Protein AF-A0A9P8G3Z4-F1 (afdb_monomer_lite)

Secondary structure (DSSP, 8-state):
----B-PPPS--GGGGGGTT------EEEEEESSSTT-PPTTHHHHHTTTSSSS-SEEE---SS--BHHHHHHHHHHHHHHHTEEEEEEEEE-STTHHHH-EEEEE--STT---EEEEE-GGGHHHHHHHHHTTSS-HHHHHHS----S--------------------

Sequence (169 aa):
MSGIDLSLPDFVPEMTRYQDRPMTLDSFAIYNLLDPHNEPLGLVEKCNSECPRDDYVHFRATPNITSLKKLIDYHLSTIVQEGFDPNLFLVVTDPDWERKGVCIVTLGDDEGKPDKFTMRTANSGLLLVNLQIANTDWYEAKENSDFTGDDDMQDSESGISRRSQISNF

Structure (mmCIF, N/CA/C/O backbone):
data_AF-A0A9P8G3Z4-F1
#
_entry.id   AF-A0A9P8G3Z4-F1
#
loop_
_atom_site.group_PDB
_atom_site.id
_atom_site.type_symbol
_atom_site.label_atom_id
_atom_site.label_alt_id
_atom_site.label_comp_id
_atom_site.label_asym_id
_atom_site.label_entity_id
_atom_site.label_seq_id
_atom_site.pdbx_PDB_ins_code
_atom_site.Cartn_x
_atom_site.Cartn_y
_atom_site.Cartn_z
_atom_site.occupancy
_atom_site.B_iso_or_equiv
_atom_site.auth_seq_id
_atom_site.auth_comp_id
_atom_site.auth_asym_id
_atom_site.auth_atom_id
_atom_site.pdbx_PDB_model_num
ATOM 1 N N . MET A 1 1 ? -16.907 3.124 17.939 1.00 44.75 1 MET A N 1
ATOM 2 C CA . MET A 1 1 ? -15.926 2.567 16.989 1.00 44.75 1 MET A CA 1
ATOM 3 C C . MET A 1 1 ? -14.694 3.441 17.086 1.00 44.75 1 MET A C 1
ATOM 5 O O . MET A 1 1 ? -14.813 4.636 16.847 1.00 44.75 1 MET A O 1
ATOM 9 N N . SER A 1 2 ? -13.574 2.913 17.576 1.00 54.88 2 SER A N 1
ATOM 10 C CA . SER A 1 2 ? -12.291 3.620 17.513 1.00 54.88 2 SER A CA 1
ATOM 11 C C . SER A 1 2 ? -11.967 3.829 16.036 1.00 54.88 2 SER A C 1
ATOM 13 O O . SER A 1 2 ? -11.784 2.852 15.317 1.00 54.88 2 SER A O 1
ATOM 15 N N . GLY A 1 3 ? -12.037 5.077 15.574 1.00 82.50 3 GLY A N 1
ATOM 16 C CA . GLY A 1 3 ? -11.843 5.410 14.166 1.00 82.50 3 GLY A CA 1
ATOM 17 C C . GLY A 1 3 ? -10.425 5.078 13.718 1.00 82.50 3 GLY A C 1
ATOM 18 O O . GLY A 1 3 ? -9.476 5.278 14.478 1.00 82.50 3 GLY A O 1
ATOM 19 N N . ILE A 1 4 ? -10.295 4.563 12.497 1.00 91.12 4 ILE A N 1
ATOM 20 C CA . ILE A 1 4 ? -8.996 4.428 11.843 1.00 91.12 4 ILE A CA 1
ATOM 21 C C . ILE A 1 4 ? -8.440 5.835 11.608 1.00 91.12 4 ILE A C 1
ATOM 23 O O . ILE A 1 4 ? -9.133 6.709 11.086 1.00 91.12 4 ILE A O 1
ATOM 27 N N . ASP A 1 5 ? -7.187 6.051 11.994 1.00 95.31 5 ASP A N 1
ATOM 28 C CA . ASP A 1 5 ? -6.474 7.302 11.757 1.00 95.31 5 ASP A CA 1
ATOM 29 C C . ASP A 1 5 ? -5.679 7.214 10.451 1.00 95.31 5 ASP A C 1
ATOM 31 O O . ASP A 1 5 ? -4.644 6.554 10.365 1.00 95.31 5 ASP A O 1
ATOM 35 N N . LEU A 1 6 ? -6.171 7.904 9.425 1.00 96.00 6 LEU A N 1
ATOM 36 C CA . LEU A 1 6 ? -5.528 7.978 8.114 1.00 96.00 6 LEU A CA 1
ATOM 37 C C . LEU A 1 6 ? -4.609 9.202 7.971 1.00 96.00 6 LEU A C 1
ATOM 39 O O . LEU A 1 6 ? -4.237 9.564 6.851 1.00 96.00 6 LEU A O 1
ATOM 43 N N . SER A 1 7 ? -4.245 9.883 9.061 1.00 96.19 7 SER A N 1
ATOM 44 C CA . SER A 1 7 ? -3.265 10.969 8.986 1.00 96.19 7 SER A CA 1
ATOM 45 C C . SER A 1 7 ? -1.881 10.425 8.620 1.00 96.19 7 SER A C 1
ATOM 47 O O . SER A 1 7 ? -1.458 9.378 9.105 1.00 96.19 7 SER A O 1
ATOM 49 N N . LEU A 1 8 ? -1.175 11.143 7.746 1.00 95.00 8 LEU A N 1
ATOM 50 C CA . LEU A 1 8 ? 0.227 10.873 7.422 1.00 95.00 8 LEU A CA 1
ATOM 51 C C . LEU A 1 8 ? 1.125 11.777 8.282 1.00 95.00 8 LEU A C 1
ATOM 53 O O . LEU A 1 8 ? 0.651 12.807 8.777 1.00 95.00 8 LEU A O 1
ATOM 57 N N . PRO A 1 9 ? 2.379 11.386 8.554 1.00 93.31 9 PRO A N 1
ATOM 58 C CA . PRO A 1 9 ? 3.363 12.323 9.082 1.00 93.31 9 PRO A CA 1
ATOM 59 C C . PRO A 1 9 ? 3.744 13.345 7.999 1.00 93.31 9 PRO A C 1
ATOM 61 O O . PRO A 1 9 ? 3.574 13.079 6.816 1.00 93.31 9 PRO A O 1
ATOM 64 N N . ASP A 1 10 ? 4.269 14.505 8.394 1.00 90.81 10 ASP A N 1
ATOM 65 C CA . ASP A 1 10 ? 4.692 15.531 7.425 1.00 90.81 10 ASP A CA 1
ATOM 66 C C . ASP A 1 10 ? 5.941 15.102 6.632 1.00 90.81 10 ASP A C 1
ATOM 68 O O . ASP A 1 10 ? 6.179 15.579 5.525 1.00 90.81 10 ASP A O 1
ATOM 72 N N . PHE A 1 11 ? 6.749 14.211 7.215 1.00 89.44 11 PHE A N 1
ATOM 73 C CA . PHE A 1 11 ? 8.000 13.708 6.657 1.00 89.44 11 PHE A CA 1
ATOM 74 C C . PHE A 1 11 ? 8.336 12.331 7.246 1.00 89.44 11 PHE A C 1
ATOM 76 O O . PHE A 1 11 ? 7.992 12.061 8.402 1.00 89.44 11 PHE A O 1
ATOM 83 N N . VAL A 1 12 ? 9.033 11.489 6.476 1.00 90.31 12 VAL A N 1
ATOM 84 C CA . VAL A 1 12 ? 9.497 10.155 6.906 1.00 90.31 12 VAL A CA 1
ATOM 85 C C . VAL A 1 12 ? 11.029 10.075 6.796 1.00 90.31 12 VAL A C 1
ATOM 87 O O . VAL A 1 12 ? 11.561 9.667 5.761 1.00 90.31 12 VAL A O 1
ATOM 90 N N . PRO A 1 13 ? 11.785 10.477 7.837 1.00 86.94 13 PRO A N 1
ATOM 91 C CA . PRO A 1 13 ? 13.248 10.572 7.766 1.00 86.94 13 PRO A CA 1
ATOM 92 C C . PRO A 1 13 ? 13.945 9.234 7.505 1.00 86.94 13 PRO A C 1
ATOM 94 O O . PRO A 1 13 ? 15.019 9.195 6.897 1.00 86.94 13 PRO A O 1
ATOM 97 N N . GLU A 1 14 ? 13.329 8.132 7.920 1.00 87.81 14 GLU A N 1
ATOM 98 C CA . GLU A 1 14 ? 13.804 6.772 7.706 1.00 87.81 14 GLU A CA 1
ATOM 99 C C . GLU A 1 14 ? 13.927 6.406 6.224 1.00 87.81 14 GLU A C 1
ATOM 101 O O . GLU A 1 14 ? 14.661 5.465 5.921 1.00 87.81 14 GLU A O 1
ATOM 106 N N . MET A 1 15 ? 13.266 7.126 5.308 1.00 87.50 15 MET A N 1
ATOM 107 C CA . MET A 1 15 ? 13.399 6.891 3.866 1.00 87.50 15 MET A CA 1
ATOM 108 C C . MET A 1 15 ? 14.781 7.254 3.318 1.00 87.50 15 MET A C 1
ATOM 110 O O . MET A 1 15 ? 15.213 6.676 2.323 1.00 87.50 15 MET A O 1
ATOM 114 N N . THR A 1 16 ? 15.542 8.102 4.022 1.00 84.94 16 THR A N 1
ATOM 115 C CA . THR A 1 16 ? 16.912 8.492 3.633 1.00 84.94 16 THR A CA 1
ATOM 116 C C . THR A 1 16 ? 17.824 7.278 3.414 1.00 84.94 16 THR A C 1
ATOM 118 O O . THR A 1 16 ? 18.658 7.274 2.516 1.00 84.94 16 THR A O 1
ATOM 121 N N . ARG A 1 17 ? 17.648 6.197 4.190 1.00 84.81 17 ARG A N 1
ATOM 122 C CA . ARG A 1 17 ? 18.480 4.981 4.066 1.00 84.81 17 ARG A CA 1
ATOM 123 C C . ARG A 1 17 ? 18.202 4.154 2.807 1.00 84.81 17 ARG A C 1
ATOM 125 O O . ARG A 1 17 ? 18.950 3.218 2.541 1.00 84.81 17 ARG A O 1
ATOM 132 N N . TYR A 1 18 ? 17.128 4.462 2.080 1.00 83.75 18 TYR A N 1
ATOM 133 C CA . TYR A 1 18 ? 16.732 3.766 0.856 1.00 83.75 18 TYR A CA 1
ATOM 134 C C . TYR A 1 18 ? 17.008 4.578 -0.416 1.00 83.75 18 TYR A C 1
ATOM 136 O O . TYR A 1 18 ? 16.808 4.041 -1.499 1.00 83.75 18 TYR A O 1
ATOM 144 N N . GLN A 1 19 ? 17.517 5.814 -0.307 1.00 79.19 19 GLN A N 1
ATOM 145 C CA . GLN A 1 19 ? 17.818 6.679 -1.460 1.00 79.19 19 GLN A CA 1
ATOM 146 C C . GLN A 1 19 ? 18.845 6.058 -2.418 1.00 79.19 19 GLN A C 1
ATOM 148 O O . GLN A 1 19 ? 18.675 6.106 -3.629 1.00 79.19 19 GLN A O 1
ATOM 153 N N . ASP A 1 20 ? 19.879 5.414 -1.873 1.00 79.19 20 ASP A N 1
ATOM 154 C CA . ASP A 1 20 ? 20.944 4.781 -2.663 1.00 79.19 20 ASP A CA 1
ATOM 155 C C . ASP A 1 20 ? 20.662 3.301 -2.978 1.00 79.19 20 ASP A C 1
ATOM 157 O O . ASP A 1 20 ? 21.551 2.564 -3.424 1.00 79.19 20 ASP A O 1
ATOM 161 N N . ARG A 1 21 ? 19.448 2.809 -2.692 1.00 77.31 21 ARG A N 1
ATOM 162 C CA . ARG A 1 21 ? 19.115 1.403 -2.924 1.00 77.31 21 ARG A CA 1
ATOM 163 C C . ARG A 1 21 ? 19.070 1.139 -4.437 1.00 77.31 21 ARG A C 1
ATOM 165 O O . ARG A 1 21 ? 18.425 1.892 -5.162 1.00 77.31 21 ARG A O 1
ATOM 172 N N . PRO A 1 22 ? 19.718 0.070 -4.940 1.00 76.62 22 PRO A N 1
ATOM 173 C CA . PRO A 1 22 ? 19.593 -0.294 -6.346 1.00 76.62 22 PRO A CA 1
ATOM 174 C C . PRO A 1 22 ? 18.130 -0.584 -6.683 1.00 76.62 22 PRO A C 1
ATOM 176 O O . PRO A 1 22 ? 17.415 -1.163 -5.868 1.00 76.62 22 PRO A O 1
ATOM 179 N N . MET A 1 23 ? 17.712 -0.218 -7.894 1.00 72.38 23 MET A N 1
ATOM 180 C CA . MET A 1 23 ? 16.371 -0.509 -8.394 1.00 72.38 23 MET A CA 1
ATOM 181 C C . MET A 1 23 ? 16.141 -2.027 -8.392 1.00 72.38 23 MET A C 1
ATOM 183 O O . MET A 1 23 ? 16.775 -2.769 -9.147 1.00 72.38 23 MET A O 1
ATOM 187 N N . THR A 1 24 ? 15.264 -2.482 -7.503 1.00 75.88 24 THR A N 1
ATOM 188 C CA . THR A 1 24 ? 14.845 -3.876 -7.348 1.00 75.88 24 THR A CA 1
ATOM 189 C C . THR A 1 24 ? 13.372 -4.005 -7.699 1.00 75.88 24 THR A C 1
ATOM 191 O O . THR A 1 24 ? 12.599 -3.073 -7.507 1.00 75.88 24 THR A O 1
ATOM 194 N N . LEU A 1 25 ? 12.989 -5.169 -8.225 1.00 84.06 25 LEU A N 1
ATOM 195 C CA . LEU A 1 25 ? 11.587 -5.516 -8.438 1.00 84.06 25 LEU A CA 1
ATOM 196 C C . LEU A 1 25 ? 11.074 -6.244 -7.189 1.00 84.06 25 LEU A C 1
ATOM 198 O O . LEU A 1 25 ? 11.007 -7.476 -7.175 1.00 84.06 25 LEU A O 1
ATOM 202 N N . ASP A 1 26 ? 10.840 -5.489 -6.119 1.00 90.62 26 ASP A N 1
ATOM 203 C CA . ASP A 1 26 ? 10.348 -6.035 -4.852 1.00 90.62 26 ASP A CA 1
ATOM 204 C C . ASP A 1 26 ? 8.847 -6.309 -4.904 1.00 90.62 26 ASP A C 1
ATOM 206 O O . ASP A 1 26 ? 8.106 -5.661 -5.643 1.00 90.62 26 ASP A O 1
ATOM 210 N N . SER A 1 27 ? 8.390 -7.229 -4.059 1.00 94.56 27 SER A N 1
ATOM 211 C CA . SER A 1 27 ? 6.961 -7.385 -3.798 1.00 94.56 27 SER A CA 1
ATOM 212 C C . SER A 1 27 ? 6.440 -6.236 -2.924 1.00 94.56 27 SER A C 1
ATOM 214 O O . SER A 1 27 ? 7.190 -5.547 -2.234 1.00 94.56 27 SER A O 1
ATOM 216 N N . PHE A 1 28 ? 5.128 -6.053 -2.887 1.00 96.69 28 PHE A N 1
ATOM 217 C CA . PHE A 1 28 ? 4.443 -5.004 -2.142 1.00 96.69 28 PHE A CA 1
ATOM 218 C C . PHE A 1 28 ? 3.596 -5.603 -1.025 1.00 96.69 28 PHE A C 1
ATOM 220 O O . PHE A 1 28 ? 2.955 -6.645 -1.179 1.00 96.69 28 PHE A O 1
ATOM 227 N N . ALA A 1 29 ? 3.578 -4.931 0.119 1.00 97.62 29 ALA A N 1
ATOM 228 C CA . ALA A 1 29 ? 2.735 -5.333 1.232 1.00 97.62 29 ALA A CA 1
ATOM 229 C C . ALA A 1 29 ? 1.320 -4.762 1.068 1.00 97.62 29 ALA A C 1
ATOM 231 O O . ALA A 1 29 ? 1.155 -3.603 0.683 1.00 97.62 29 ALA A O 1
ATOM 232 N N . ILE A 1 30 ? 0.303 -5.547 1.429 1.00 98.31 30 ILE A N 1
ATOM 233 C CA . ILE A 1 30 ? -1.036 -5.034 1.728 1.00 98.31 30 ILE A CA 1
ATOM 234 C C . ILE A 1 30 ? -1.407 -5.314 3.183 1.00 98.31 30 ILE A C 1
ATOM 236 O O . ILE A 1 30 ? -1.279 -6.436 3.674 1.00 98.31 30 ILE A O 1
ATOM 240 N N . TYR A 1 31 ? -1.875 -4.275 3.869 1.00 98.12 31 TYR A N 1
ATOM 241 C CA . TYR A 1 31 ? -2.263 -4.309 5.277 1.00 98.12 31 TYR A CA 1
ATOM 242 C C . TYR A 1 31 ? -3.765 -4.087 5.445 1.00 98.12 31 TYR A C 1
ATOM 244 O O . TYR A 1 31 ? -4.398 -3.432 4.619 1.00 98.12 31 TYR A O 1
ATOM 252 N N . ASN A 1 32 ? -4.336 -4.565 6.549 1.00 97.38 32 ASN A N 1
ATOM 253 C CA . ASN A 1 32 ? -5.741 -4.344 6.880 1.00 97.38 32 ASN A CA 1
ATOM 254 C C . ASN A 1 32 ? -5.879 -3.579 8.203 1.00 97.38 32 ASN A C 1
ATOM 256 O O . ASN A 1 32 ? -5.640 -4.135 9.268 1.00 97.38 32 ASN A O 1
ATOM 260 N N . LEU A 1 33 ? -6.275 -2.301 8.158 1.00 96.31 33 LEU A N 1
ATOM 261 C CA . LEU A 1 33 ? -6.447 -1.497 9.380 1.00 96.31 33 LEU A CA 1
ATOM 262 C C . LEU A 1 33 ? -7.773 -1.770 10.109 1.00 96.31 33 LEU A C 1
ATOM 264 O O . LEU A 1 33 ? -7.941 -1.324 11.246 1.00 96.31 33 LEU A O 1
ATOM 268 N N . LEU A 1 34 ? -8.715 -2.474 9.472 1.00 94.69 34 LEU A N 1
ATOM 269 C CA . LEU A 1 34 ? -9.996 -2.869 10.072 1.00 94.69 34 LEU A CA 1
ATOM 270 C C . LEU A 1 34 ? -9.858 -4.170 10.862 1.00 94.69 34 LEU A C 1
ATOM 272 O O . LEU A 1 34 ? -10.459 -4.313 11.925 1.00 94.69 34 LEU A O 1
ATOM 276 N N . ASP A 1 35 ? -9.058 -5.096 10.335 1.00 95.00 35 ASP A N 1
ATOM 277 C CA . ASP A 1 35 ? -8.726 -6.368 10.965 1.00 95.00 35 ASP A CA 1
ATOM 278 C C . ASP A 1 35 ? -7.248 -6.726 10.705 1.00 95.00 35 ASP A C 1
ATOM 280 O O . ASP A 1 35 ? -6.935 -7.440 9.750 1.00 95.00 35 ASP A O 1
ATOM 284 N N . PRO A 1 36 ? -6.323 -6.221 11.545 1.00 94.12 36 PRO A N 1
ATOM 285 C CA . PRO A 1 36 ? -4.875 -6.360 11.366 1.00 94.12 36 PRO A CA 1
ATOM 286 C C . PRO A 1 36 ? -4.338 -7.779 11.210 1.00 94.12 36 PRO A C 1
ATOM 288 O O . PRO A 1 36 ? -3.219 -7.940 10.728 1.00 94.12 36 PRO A O 1
ATOM 291 N N . HIS A 1 37 ? -5.095 -8.797 11.620 1.00 95.06 37 HIS A N 1
ATOM 292 C CA . HIS A 1 37 ? -4.644 -10.191 11.607 1.00 95.06 37 HIS A CA 1
ATOM 293 C C . HIS A 1 37 ? -5.173 -10.977 10.415 1.00 95.06 37 HIS A C 1
ATOM 295 O O . HIS A 1 37 ? -4.631 -12.039 10.115 1.00 95.06 37 HIS A O 1
ATOM 301 N N . ASN A 1 38 ? -6.213 -10.476 9.746 1.00 96.19 38 ASN A N 1
ATOM 302 C CA . ASN A 1 38 ? -6.943 -11.241 8.748 1.00 96.19 38 ASN A CA 1
ATOM 303 C C . ASN A 1 38 ? -6.947 -10.540 7.394 1.00 96.19 38 ASN A C 1
ATOM 305 O O . ASN A 1 38 ? -7.313 -9.368 7.261 1.00 96.19 38 ASN A O 1
ATOM 309 N N . GLU A 1 39 ? -6.586 -11.312 6.374 1.00 96.94 39 GLU A N 1
ATOM 310 C CA . GLU A 1 39 ? -6.804 -10.934 4.989 1.00 96.94 39 GLU A CA 1
ATOM 311 C C . GLU A 1 39 ? -8.312 -10.999 4.690 1.00 96.94 39 GLU A C 1
ATOM 313 O O . GLU A 1 39 ? -8.935 -12.042 4.919 1.00 96.94 39 GLU A O 1
ATOM 318 N N . PRO A 1 40 ? -8.928 -9.924 4.173 1.00 96.69 40 PRO A N 1
ATOM 319 C CA . PRO A 1 40 ? -10.237 -10.017 3.545 1.00 96.69 40 PRO A CA 1
ATOM 320 C C . PRO A 1 40 ? -10.221 -11.054 2.416 1.00 96.69 40 PRO A C 1
ATOM 322 O O . PRO A 1 40 ? -9.294 -11.100 1.613 1.00 96.69 40 PRO A O 1
ATOM 325 N N . LEU A 1 41 ? -11.253 -11.894 2.350 1.00 97.19 41 LEU A N 1
ATOM 326 C CA . LEU A 1 41 ? -11.315 -12.991 1.385 1.00 97.19 41 LEU A CA 1
ATOM 327 C C . LEU A 1 41 ? -11.124 -12.486 -0.057 1.00 97.19 41 LEU A C 1
ATOM 329 O O . LEU A 1 41 ? -11.874 -11.629 -0.514 1.00 97.19 41 LEU A O 1
ATOM 333 N N . GLY A 1 42 ? -10.142 -13.045 -0.770 1.00 96.62 42 GLY A N 1
ATOM 334 C CA . GLY A 1 42 ? -9.868 -12.722 -2.175 1.00 96.62 42 GLY A CA 1
ATOM 335 C C . GLY A 1 42 ? -9.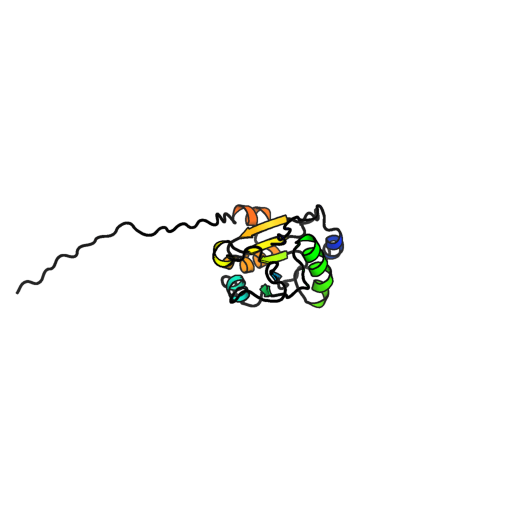143 -11.393 -2.402 1.00 96.62 42 GLY A C 1
ATOM 336 O O . GLY A 1 42 ? -8.967 -10.998 -3.553 1.00 96.62 42 GLY A O 1
ATOM 337 N N . LEU A 1 43 ? -8.707 -10.697 -1.345 1.00 97.81 43 LEU A N 1
ATOM 338 C CA . LEU A 1 43 ? -8.039 -9.402 -1.467 1.00 97.81 43 LEU A CA 1
ATOM 339 C C . LEU A 1 43 ? -6.751 -9.491 -2.288 1.00 97.81 43 LEU A C 1
ATOM 341 O O . LEU A 1 43 ? -6.592 -8.737 -3.248 1.00 97.81 43 LEU A O 1
ATOM 345 N N . VAL A 1 44 ? -5.838 -10.398 -1.927 1.00 97.81 44 VAL A N 1
ATOM 346 C CA . VAL A 1 44 ? -4.546 -10.525 -2.621 1.00 97.81 44 VAL A CA 1
ATOM 347 C C . VAL A 1 44 ? -4.741 -10.965 -4.069 1.00 97.81 44 VAL A C 1
ATOM 349 O O . VAL A 1 44 ? -4.124 -10.397 -4.971 1.00 97.81 44 VAL A O 1
ATOM 352 N N . GLU A 1 45 ? -5.637 -11.924 -4.308 1.00 97.12 45 GLU A N 1
ATOM 353 C CA . GLU A 1 45 ? -6.003 -12.356 -5.661 1.00 97.12 45 GLU A CA 1
ATOM 354 C C . GLU A 1 45 ? -6.519 -11.171 -6.487 1.00 97.12 45 GLU A C 1
ATOM 356 O O . GLU A 1 45 ? -6.074 -10.948 -7.614 1.00 97.12 45 GLU A O 1
ATOM 361 N N . LYS A 1 46 ? -7.396 -10.344 -5.904 1.00 97.56 46 LYS A N 1
ATOM 362 C CA . LYS A 1 46 ? -7.937 -9.164 -6.578 1.00 97.56 46 LYS A CA 1
ATOM 363 C C . LYS A 1 46 ? -6.854 -8.131 -6.876 1.00 97.56 46 LYS A C 1
ATOM 365 O O . LYS A 1 46 ? -6.795 -7.658 -8.007 1.00 97.56 46 LYS A O 1
ATOM 370 N N . CYS A 1 47 ? -5.986 -7.816 -5.915 1.00 97.62 47 CYS A N 1
ATOM 371 C CA . CYS A 1 47 ? -4.878 -6.873 -6.101 1.00 97.62 47 CYS A CA 1
ATOM 372 C C . CYS A 1 47 ? -3.939 -7.261 -7.247 1.00 97.62 47 CYS A C 1
ATOM 374 O O . CYS A 1 47 ? -3.415 -6.376 -7.922 1.00 97.62 47 CYS A O 1
ATOM 376 N N . ASN A 1 48 ? -3.731 -8.561 -7.464 1.00 97.50 48 ASN A N 1
ATOM 377 C CA . ASN A 1 48 ? -2.855 -9.074 -8.514 1.00 97.50 48 ASN A CA 1
ATOM 378 C C . ASN A 1 48 ? -3.591 -9.431 -9.822 1.00 97.50 48 ASN A C 1
ATOM 380 O O . ASN A 1 48 ? -2.949 -9.877 -10.767 1.00 97.50 48 ASN A O 1
ATOM 384 N N . SER A 1 49 ? -4.913 -9.249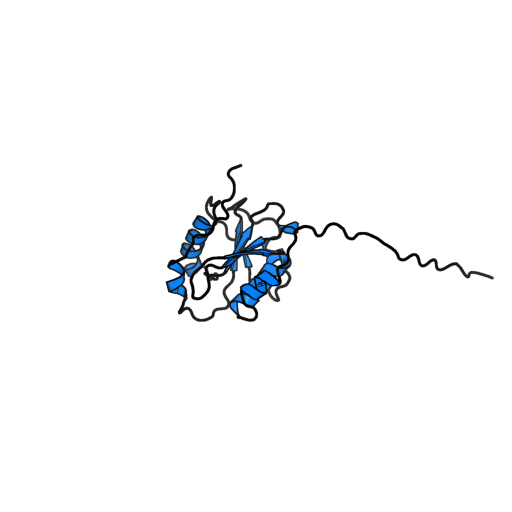 -9.911 1.00 96.31 49 SER A N 1
ATOM 385 C CA . SER A 1 49 ? -5.716 -9.775 -11.032 1.00 96.31 49 SER A CA 1
ATOM 386 C C . SER A 1 49 ? -5.377 -9.190 -12.410 1.00 96.31 49 SER A C 1
ATOM 388 O O . SER A 1 49 ? -5.508 -9.890 -13.411 1.00 96.31 49 SER A O 1
ATOM 390 N N . GLU A 1 50 ? -4.899 -7.945 -12.465 1.00 95.00 50 GLU A N 1
ATOM 391 C CA . GLU A 1 50 ? -4.451 -7.285 -13.703 1.00 95.00 50 GLU A CA 1
ATOM 392 C C . GLU A 1 50 ? -2.927 -7.388 -13.913 1.00 95.00 50 GLU A C 1
ATOM 394 O O . GLU A 1 50 ? -2.375 -6.860 -14.881 1.00 95.00 50 GLU A O 1
ATOM 399 N N . CYS A 1 51 ? -2.215 -8.049 -12.998 1.00 92.12 51 CYS A N 1
ATOM 400 C CA . CYS A 1 51 ? -0.781 -8.258 -13.114 1.00 92.12 51 CYS A CA 1
ATOM 401 C C . CYS A 1 51 ? -0.471 -9.460 -14.022 1.00 92.12 51 CYS A C 1
ATOM 403 O O . CYS A 1 51 ? -1.197 -10.452 -14.034 1.00 92.12 51 CYS A O 1
ATOM 405 N N . PRO A 1 52 ? 0.680 -9.456 -14.718 1.00 87.06 52 PRO A N 1
ATOM 406 C CA . PRO A 1 52 ? 1.140 -10.627 -15.467 1.00 87.06 52 PRO A CA 1
ATOM 407 C C . PRO A 1 52 ? 1.580 -11.795 -14.563 1.00 87.06 52 PRO A C 1
ATOM 409 O O . PRO A 1 52 ? 1.786 -12.901 -15.058 1.00 87.06 52 PRO A O 1
ATOM 412 N N . ARG A 1 53 ? 1.770 -11.545 -13.260 1.00 86.75 53 ARG A N 1
ATOM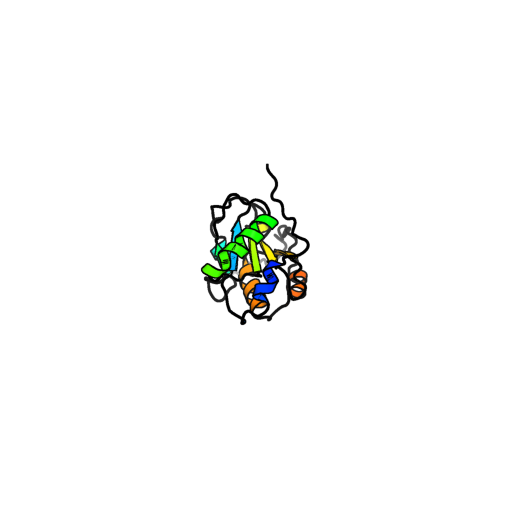 413 C CA . ARG A 1 53 ? 2.096 -12.533 -12.222 1.00 86.75 53 ARG A CA 1
ATOM 414 C C . ARG A 1 53 ? 1.221 -12.285 -11.000 1.00 86.75 53 ARG A C 1
ATOM 416 O O . ARG A 1 53 ? 0.848 -11.143 -10.748 1.00 86.75 53 ARG A O 1
ATOM 423 N N . ASP A 1 54 ? 0.954 -13.329 -10.232 1.00 86.25 54 ASP A N 1
ATOM 424 C CA . ASP A 1 54 ? 0.099 -13.306 -9.045 1.00 86.25 54 ASP A CA 1
ATOM 425 C C . ASP A 1 54 ? 0.860 -13.076 -7.723 1.00 86.25 54 ASP A C 1
ATOM 427 O O . ASP A 1 54 ? 0.267 -13.135 -6.647 1.00 86.25 54 ASP A O 1
ATOM 431 N N . ASP A 1 55 ? 2.160 -12.773 -7.790 1.00 88.75 55 ASP A N 1
ATOM 432 C CA . ASP A 1 55 ? 3.081 -12.703 -6.649 1.00 88.75 55 ASP A CA 1
ATOM 433 C C . ASP A 1 55 ? 3.648 -11.299 -6.365 1.00 88.75 55 ASP A C 1
ATOM 435 O O . ASP A 1 55 ? 4.635 -11.161 -5.644 1.00 88.75 55 ASP A O 1
ATOM 439 N N . TYR A 1 56 ? 3.044 -10.236 -6.908 1.00 94.31 56 TYR A N 1
ATOM 440 C CA . TYR A 1 56 ? 3.510 -8.871 -6.640 1.00 94.31 56 TYR A CA 1
ATOM 441 C C . TYR A 1 56 ? 3.027 -8.345 -5.295 1.00 94.31 56 TYR A C 1
ATOM 443 O O . TYR A 1 56 ? 3.802 -7.729 -4.578 1.00 94.31 56 TYR A O 1
ATOM 451 N N . VAL A 1 57 ? 1.760 -8.552 -4.941 1.00 97.12 57 VAL A N 1
ATOM 452 C CA . VAL A 1 57 ? 1.181 -8.072 -3.677 1.00 97.12 57 VAL A CA 1
ATOM 453 C C . VAL A 1 57 ? 1.001 -9.239 -2.713 1.00 97.12 57 VAL A C 1
ATOM 455 O O . VAL A 1 57 ? 0.439 -10.263 -3.096 1.00 97.12 57 VAL A O 1
ATOM 458 N N . HIS A 1 58 ? 1.400 -9.069 -1.450 1.00 97.12 58 HIS A N 1
ATOM 459 C CA . HIS A 1 58 ? 1.181 -10.060 -0.394 1.00 97.12 58 HIS A CA 1
ATOM 460 C C . HIS A 1 58 ? 0.554 -9.443 0.853 1.00 97.12 58 HIS A C 1
ATOM 462 O O . HIS A 1 58 ? 0.963 -8.373 1.313 1.00 97.12 58 HIS A O 1
ATOM 468 N N . PHE A 1 59 ? -0.417 -10.150 1.434 1.00 97.38 59 PHE A N 1
ATOM 469 C CA . PHE A 1 59 ? -1.025 -9.741 2.691 1.00 97.38 59 PHE A CA 1
ATOM 470 C C . PHE A 1 59 ? -0.043 -9.844 3.854 1.00 97.38 59 PHE A C 1
ATOM 472 O O . PHE A 1 59 ? 0.727 -10.801 3.979 1.00 97.38 59 PHE A O 1
ATOM 479 N N . ARG A 1 60 ? -0.107 -8.850 4.739 1.00 95.88 60 ARG A N 1
ATOM 480 C CA . ARG A 1 60 ? 0.725 -8.758 5.929 1.00 95.88 60 ARG A CA 1
ATOM 481 C C . ARG A 1 60 ? -0.127 -8.523 7.164 1.00 95.88 60 ARG A C 1
ATOM 483 O O . ARG A 1 60 ? -0.700 -7.452 7.352 1.00 95.88 60 ARG A O 1
ATOM 490 N N . ALA A 1 61 ? -0.130 -9.523 8.041 1.00 95.06 61 ALA A N 1
ATOM 491 C CA . ALA A 1 61 ? -0.662 -9.365 9.381 1.00 95.06 61 ALA A CA 1
ATOM 492 C C . ALA A 1 61 ? 0.214 -8.399 10.191 1.00 95.06 61 ALA A C 1
ATOM 494 O O . ALA A 1 61 ? 1.443 -8.401 10.069 1.00 95.06 61 ALA A O 1
ATOM 495 N N . THR A 1 62 ? -0.416 -7.591 11.036 1.00 94.19 62 THR A N 1
ATOM 496 C CA . THR A 1 62 ? 0.263 -6.631 11.913 1.00 94.19 62 THR A CA 1
ATOM 497 C C . THR A 1 62 ? -0.263 -6.749 13.344 1.00 94.19 62 THR A C 1
ATOM 499 O O . THR A 1 62 ? -1.328 -7.326 13.572 1.00 94.19 62 THR A O 1
ATOM 502 N N . PRO A 1 63 ? 0.452 -6.211 14.351 1.00 94.19 63 PRO A N 1
ATOM 503 C CA . PRO A 1 63 ? -0.135 -5.967 15.667 1.00 94.19 63 PRO A CA 1
ATOM 504 C C . PRO A 1 63 ? -1.402 -5.103 15.555 1.00 94.19 63 PRO A C 1
ATOM 506 O O . PRO A 1 63 ? -1.715 -4.596 14.488 1.00 94.19 63 PRO A O 1
ATOM 509 N N . ASN A 1 64 ? -2.114 -4.865 16.660 1.00 93.06 64 ASN A N 1
ATOM 510 C CA . ASN A 1 64 ? -3.316 -4.016 16.661 1.00 93.06 64 ASN A CA 1
ATOM 511 C C . ASN A 1 64 ? -2.983 -2.538 16.343 1.00 93.06 64 ASN A C 1
ATOM 513 O O . ASN A 1 64 ? -2.912 -1.688 17.236 1.00 93.06 64 ASN A O 1
ATOM 517 N N . ILE A 1 65 ? -2.757 -2.252 15.063 1.00 94.19 65 ILE A N 1
ATOM 518 C CA . ILE A 1 65 ? -2.404 -0.967 14.477 1.00 94.19 65 ILE A CA 1
ATOM 519 C C . ILE A 1 65 ? -3.632 -0.463 13.730 1.00 94.19 65 ILE A C 1
ATOM 521 O O . ILE 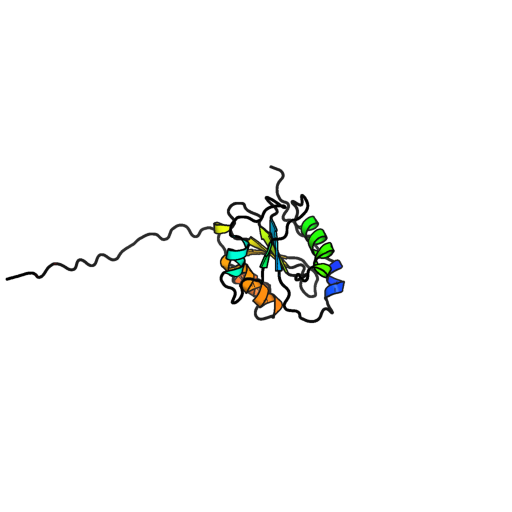A 1 65 ? -4.133 -1.107 12.819 1.00 94.19 65 ILE A O 1
ATOM 525 N N . THR A 1 66 ? -4.108 0.714 14.120 1.00 91.88 66 THR A N 1
ATOM 526 C CA . THR A 1 66 ? -5.288 1.364 13.528 1.00 91.88 66 THR A CA 1
ATOM 527 C C . THR A 1 66 ? -4.969 2.785 13.047 1.00 91.88 66 THR A C 1
ATOM 529 O O . THR A 1 66 ? -5.854 3.633 12.974 1.00 91.88 66 THR A O 1
ATOM 532 N N . SER A 1 67 ? -3.689 3.084 12.798 1.00 95.81 67 SER A N 1
ATOM 533 C CA . SER A 1 67 ? -3.199 4.397 12.359 1.00 95.81 67 SER A CA 1
ATOM 534 C C . SER A 1 67 ? -2.144 4.215 11.278 1.00 95.81 67 SER A C 1
ATOM 536 O O . SER A 1 67 ? -1.247 3.384 11.449 1.00 95.81 67 SER A O 1
ATOM 538 N N . LEU A 1 68 ? -2.212 5.015 10.212 1.00 96.31 68 LEU A N 1
ATOM 539 C CA . LEU A 1 68 ? -1.205 4.994 9.150 1.00 96.31 68 LEU A CA 1
ATOM 540 C C . LEU A 1 68 ? 0.186 5.335 9.678 1.00 96.31 68 LEU A C 1
ATOM 542 O O . LEU A 1 68 ? 1.129 4.651 9.318 1.00 96.31 68 LEU A O 1
ATOM 546 N N . LYS A 1 69 ? 0.327 6.305 10.589 1.00 95.62 69 LYS A N 1
ATOM 547 C CA . LYS A 1 69 ? 1.635 6.650 11.179 1.00 95.62 69 LYS A CA 1
ATOM 548 C C . LYS A 1 69 ? 2.312 5.437 11.817 1.00 95.62 69 LYS A C 1
ATOM 550 O O . LYS A 1 69 ? 3.438 5.103 11.481 1.00 95.62 69 LYS A O 1
ATOM 555 N N . LYS A 1 70 ? 1.579 4.718 12.670 1.00 96.44 70 LYS A N 1
ATOM 556 C CA . LYS A 1 70 ? 2.090 3.497 13.313 1.00 96.44 70 LYS A CA 1
ATOM 557 C C . LYS A 1 70 ? 2.329 2.361 12.318 1.00 96.44 70 LYS A C 1
ATOM 559 O O . LYS A 1 70 ? 3.208 1.535 12.544 1.00 96.44 70 LYS A O 1
ATOM 564 N N . LEU A 1 71 ? 1.528 2.287 11.255 1.00 96.88 71 LEU A N 1
ATOM 565 C CA . LEU A 1 71 ? 1.710 1.293 10.203 1.00 96.88 71 LEU A CA 1
ATOM 566 C C . LEU A 1 71 ? 2.989 1.558 9.403 1.00 96.88 71 LEU A C 1
ATOM 568 O O . LEU A 1 71 ? 3.710 0.611 9.110 1.00 96.88 71 LEU A O 1
ATOM 572 N N . ILE A 1 72 ? 3.291 2.824 9.111 1.00 95.75 72 ILE A N 1
ATOM 573 C CA . ILE A 1 72 ? 4.530 3.256 8.454 1.00 95.75 72 ILE A CA 1
ATOM 574 C C . ILE A 1 72 ? 5.739 2.844 9.296 1.00 95.75 72 ILE A C 1
ATOM 576 O O . ILE A 1 72 ? 6.631 2.169 8.783 1.00 95.75 72 ILE A O 1
ATOM 580 N N . ASP A 1 73 ? 5.725 3.153 10.598 1.00 94.75 73 ASP A N 1
ATOM 581 C CA . ASP A 1 73 ? 6.788 2.743 11.526 1.00 94.75 73 ASP A CA 1
ATOM 582 C C . ASP A 1 73 ? 6.991 1.216 11.502 1.00 94.75 73 ASP A C 1
ATOM 584 O O . ASP A 1 73 ? 8.117 0.717 11.432 1.00 94.75 73 ASP A O 1
ATOM 588 N N . TYR A 1 74 ? 5.889 0.457 11.522 1.00 95.44 74 TYR A N 1
ATOM 589 C CA . TYR A 1 74 ? 5.922 -1.004 11.482 1.00 95.44 74 TYR A CA 1
ATOM 590 C C . TYR A 1 74 ? 6.485 -1.540 10.160 1.00 95.44 74 TYR A C 1
ATOM 592 O O . TYR A 1 74 ? 7.398 -2.373 10.182 1.00 95.44 74 TYR A O 1
ATOM 600 N N . HIS A 1 75 ? 5.982 -1.049 9.027 1.00 95.38 75 HIS A N 1
ATOM 601 C CA . HIS A 1 75 ? 6.428 -1.416 7.685 1.00 95.38 75 HIS A CA 1
ATOM 602 C C . HIS A 1 75 ? 7.945 -1.220 7.570 1.00 95.38 75 HIS A C 1
ATOM 604 O O . HIS A 1 75 ? 8.701 -2.175 7.393 1.00 95.38 75 HIS A O 1
ATOM 610 N N . LEU A 1 76 ? 8.424 -0.014 7.863 1.00 92.69 76 LEU A N 1
ATOM 611 C CA . LEU A 1 76 ? 9.841 0.338 7.802 1.00 92.69 76 LEU A CA 1
ATOM 612 C C . LEU A 1 76 ? 10.740 -0.436 8.777 1.00 92.69 76 LEU A C 1
ATOM 614 O O . LEU A 1 76 ? 11.948 -0.553 8.536 1.00 92.69 76 LEU A O 1
ATOM 618 N N . SER A 1 77 ? 10.190 -0.946 9.879 1.00 91.00 77 SER A N 1
ATOM 619 C CA . SER A 1 77 ? 10.934 -1.774 10.836 1.00 91.00 77 SER A CA 1
ATOM 620 C C . SER A 1 77 ? 11.080 -3.239 10.404 1.00 91.00 77 SER A C 1
ATOM 622 O O . SER A 1 77 ? 11.958 -3.931 10.919 1.00 91.00 77 SER A O 1
ATOM 624 N N . THR A 1 78 ? 10.260 -3.709 9.456 1.00 87.69 78 THR A N 1
ATOM 625 C CA . THR A 1 78 ? 10.158 -5.133 9.083 1.00 87.69 78 THR A CA 1
ATOM 626 C C . THR A 1 78 ? 10.591 -5.429 7.643 1.00 87.69 78 THR A C 1
ATOM 628 O O . THR A 1 78 ? 11.188 -6.479 7.399 1.00 87.69 78 THR A O 1
ATOM 631 N N . ILE A 1 79 ? 10.432 -4.479 6.709 1.00 82.25 79 ILE A N 1
ATOM 632 C CA . ILE A 1 79 ? 10.602 -4.729 5.262 1.00 82.25 79 ILE A CA 1
ATOM 633 C C . ILE A 1 79 ? 11.966 -5.294 4.853 1.00 82.25 79 ILE A C 1
ATOM 635 O O . ILE A 1 79 ? 12.043 -6.094 3.924 1.00 82.25 79 ILE A O 1
ATOM 639 N N . VAL A 1 80 ? 13.054 -4.913 5.540 1.00 72.00 80 VAL A N 1
ATOM 640 C CA . VAL A 1 80 ? 14.427 -5.275 5.127 1.00 72.00 80 VAL A CA 1
ATOM 641 C C . VAL A 1 80 ? 14.648 -6.784 5.194 1.00 72.00 80 VAL A C 1
ATOM 643 O O . VAL A 1 80 ? 15.417 -7.334 4.413 1.00 72.00 80 VAL A O 1
ATOM 646 N N . GLN A 1 81 ? 13.974 -7.462 6.121 1.00 72.12 81 GLN A N 1
ATOM 647 C CA . GLN A 1 81 ? 14.102 -8.908 6.289 1.00 72.12 81 GLN A CA 1
ATOM 648 C C . GLN A 1 81 ? 13.208 -9.692 5.326 1.00 72.12 81 GLN A C 1
ATOM 650 O O . GLN A 1 81 ? 13.398 -10.892 5.157 1.00 72.12 81 GLN A O 1
ATOM 655 N N . GLU A 1 82 ? 12.236 -9.027 4.707 1.00 77.88 82 GLU A N 1
ATOM 656 C CA . GLU A 1 82 ? 11.086 -9.686 4.092 1.00 77.88 82 GLU A CA 1
ATOM 657 C C . GLU A 1 82 ? 10.938 -9.376 2.598 1.00 77.88 82 GLU A C 1
ATOM 659 O O . GLU A 1 82 ? 10.062 -9.941 1.954 1.00 77.88 82 GLU A O 1
ATOM 664 N N . GLY A 1 83 ? 11.812 -8.534 2.036 1.00 86.25 83 GLY A N 1
ATOM 665 C CA . GLY A 1 83 ? 11.898 -8.307 0.589 1.00 86.25 83 GLY A CA 1
ATOM 666 C C . GLY A 1 83 ? 10.735 -7.503 0.011 1.00 86.25 83 GLY A C 1
ATOM 667 O O . GLY A 1 83 ? 10.408 -7.663 -1.161 1.00 86.25 83 GLY A O 1
ATOM 668 N N . PHE A 1 84 ? 10.106 -6.667 0.838 1.00 92.94 84 PHE A N 1
ATOM 669 C CA . PHE A 1 84 ? 9.051 -5.761 0.404 1.00 92.94 84 PHE A CA 1
ATOM 670 C C . PHE A 1 84 ? 9.609 -4.394 0.023 1.00 92.94 84 PHE A C 1
ATOM 672 O O . PHE A 1 84 ? 10.603 -3.938 0.599 1.00 92.94 84 PHE A O 1
ATOM 679 N N . ASP A 1 85 ? 8.935 -3.731 -0.909 1.00 92.88 85 ASP A N 1
ATOM 680 C CA . ASP A 1 85 ? 9.211 -2.343 -1.248 1.00 92.88 85 ASP A CA 1
ATOM 681 C C . ASP A 1 85 ? 9.038 -1.455 0.006 1.00 92.88 85 ASP A C 1
ATOM 683 O O . ASP A 1 85 ? 7.989 -1.532 0.646 1.00 92.88 85 ASP A O 1
ATOM 687 N N . PRO A 1 86 ? 10.053 -0.659 0.402 1.00 92.50 86 PRO A N 1
ATOM 688 C CA . PRO A 1 86 ? 9.981 0.220 1.571 1.00 92.50 86 PRO A CA 1
ATOM 689 C C . PRO A 1 86 ? 9.137 1.474 1.348 1.00 92.50 86 PRO A C 1
ATOM 691 O O . PRO A 1 86 ? 8.785 2.137 2.322 1.00 92.50 86 PRO A O 1
ATOM 694 N N . ASN A 1 87 ? 8.924 1.868 0.093 1.00 92.75 87 ASN A N 1
ATOM 695 C CA . ASN A 1 87 ? 8.309 3.136 -0.268 1.00 92.75 87 ASN A CA 1
ATOM 696 C C . ASN A 1 87 ? 6.817 2.978 -0.563 1.00 92.75 87 ASN A C 1
ATOM 698 O O . ASN A 1 87 ? 6.026 3.845 -0.199 1.00 92.75 87 ASN A O 1
ATOM 702 N N . LEU A 1 88 ? 6.437 1.885 -1.225 1.00 94.94 88 LEU A N 1
ATOM 703 C CA . LEU A 1 88 ? 5.101 1.668 -1.763 1.00 94.94 88 LEU A CA 1
ATOM 704 C C . LEU A 1 88 ? 4.404 0.481 -1.091 1.00 94.94 88 LEU A C 1
ATOM 706 O O . LEU A 1 88 ? 4.898 -0.646 -1.098 1.00 94.94 88 LEU A O 1
ATOM 710 N N . PHE A 1 89 ? 3.203 0.710 -0.561 1.00 97.50 89 PHE A N 1
ATOM 711 C CA . PHE A 1 89 ? 2.360 -0.357 -0.013 1.00 97.50 89 PHE A CA 1
ATOM 712 C C . PHE A 1 89 ? 0.867 -0.013 -0.083 1.00 97.50 89 PHE A C 1
ATOM 714 O O . PHE A 1 89 ? 0.472 1.127 -0.340 1.00 97.50 89 PHE A O 1
ATOM 721 N N . LEU A 1 90 ? 0.021 -1.019 0.153 1.00 98.50 90 LEU A N 1
ATOM 722 C CA . LEU A 1 90 ? -1.438 -0.905 0.133 1.00 98.50 90 LEU A CA 1
ATOM 723 C C . LEU A 1 90 ? -2.040 -1.059 1.527 1.00 98.50 90 LEU A C 1
ATOM 725 O O . LEU A 1 90 ? -1.503 -1.742 2.404 1.00 98.50 90 LEU A O 1
ATOM 729 N N . VAL A 1 91 ? -3.211 -0.460 1.715 1.00 98.31 91 VAL A N 1
ATOM 730 C CA . VAL A 1 91 ? -3.953 -0.490 2.971 1.00 98.31 91 VAL A CA 1
ATOM 731 C C . VAL A 1 91 ? -5.451 -0.605 2.709 1.00 98.31 91 VAL A C 1
ATOM 733 O O . VAL A 1 91 ? -6.040 0.207 1.995 1.00 98.31 91 VAL A O 1
ATOM 736 N N . VAL A 1 92 ? -6.092 -1.577 3.353 1.00 97.81 92 VAL A N 1
ATOM 737 C CA . VAL A 1 92 ? -7.551 -1.653 3.462 1.00 97.81 92 VAL A CA 1
ATOM 738 C C . VAL A 1 92 ? -8.009 -0.731 4.588 1.00 97.81 92 VAL A C 1
ATOM 740 O O . VAL A 1 92 ? -7.613 -0.895 5.746 1.00 97.81 92 VAL A O 1
ATOM 743 N N . THR A 1 93 ? -8.839 0.249 4.237 1.00 95.81 93 THR A N 1
ATOM 744 C CA . THR A 1 93 ? -9.315 1.305 5.145 1.00 95.81 93 THR A CA 1
ATOM 745 C C . THR A 1 93 ? -10.839 1.354 5.267 1.00 95.81 93 THR A C 1
ATOM 747 O O . THR A 1 93 ? -11.343 1.944 6.222 1.00 95.81 93 THR A O 1
ATOM 750 N N . ASP A 1 94 ? -11.570 0.709 4.352 1.00 95.00 94 ASP A N 1
ATOM 751 C CA . ASP A 1 94 ? -13.033 0.634 4.335 1.00 95.00 94 ASP A CA 1
ATOM 752 C C . ASP A 1 94 ? -13.486 -0.834 4.201 1.00 95.00 94 ASP A C 1
ATOM 754 O O . ASP A 1 94 ? -12.891 -1.582 3.421 1.00 95.00 94 ASP A O 1
ATOM 758 N N . PRO A 1 95 ? -14.492 -1.292 4.975 1.00 93.94 95 PRO A N 1
ATOM 759 C CA . PRO A 1 95 ? -14.981 -2.671 4.893 1.00 93.94 95 PRO A CA 1
ATOM 760 C C . PRO A 1 95 ? -15.545 -3.030 3.514 1.00 93.94 95 PRO A C 1
ATOM 762 O O . PRO A 1 95 ? -15.589 -4.206 3.167 1.00 93.94 95 PRO A O 1
ATOM 765 N N . ASP A 1 96 ? -15.951 -2.036 2.728 1.00 94.75 96 ASP A N 1
ATOM 766 C CA . ASP A 1 96 ? -16.483 -2.181 1.374 1.00 94.75 96 ASP A CA 1
ATOM 767 C C . ASP A 1 96 ? -15.392 -1.963 0.304 1.00 94.75 96 ASP A C 1
ATOM 769 O O . ASP A 1 96 ? -15.613 -1.348 -0.737 1.00 94.75 96 ASP A O 1
ATOM 773 N N . TRP A 1 97 ? -14.181 -2.456 0.573 1.00 94.88 97 TRP A N 1
ATOM 774 C CA . TRP A 1 97 ? -12.989 -2.322 -0.278 1.00 94.88 97 TRP A CA 1
ATOM 775 C C . TRP A 1 97 ? -13.169 -2.857 -1.706 1.00 94.88 97 TRP A C 1
ATOM 777 O O . TRP A 1 97 ? -12.466 -2.433 -2.621 1.00 94.88 97 TRP A O 1
ATOM 787 N N . GLU A 1 98 ? -14.104 -3.780 -1.932 1.00 93.69 98 GLU A N 1
ATOM 788 C CA . GLU A 1 98 ? -14.400 -4.283 -3.277 1.00 93.69 98 GLU A CA 1
ATOM 789 C C . GLU A 1 98 ? -14.978 -3.181 -4.170 1.00 93.69 98 GLU A C 1
ATOM 791 O O . GLU A 1 98 ? -14.563 -3.036 -5.322 1.00 93.69 98 GLU A O 1
ATOM 796 N N . ARG A 1 99 ? -15.901 -2.380 -3.622 1.00 91.94 99 ARG A N 1
ATOM 797 C CA . ARG A 1 99 ? -16.551 -1.273 -4.333 1.00 91.94 99 ARG A CA 1
ATOM 798 C C . ARG A 1 99 ? -15.826 0.048 -4.151 1.00 91.94 99 ARG A C 1
ATOM 800 O O . ARG A 1 99 ? -15.852 0.850 -5.073 1.00 91.94 99 ARG A O 1
ATOM 807 N N . LYS A 1 100 ? -15.215 0.286 -2.987 1.00 92.50 100 LYS A N 1
ATOM 808 C CA . LYS A 1 100 ? -14.538 1.543 -2.625 1.00 92.50 100 LYS A CA 1
ATOM 809 C C . LYS A 1 100 ? -13.023 1.514 -2.787 1.00 92.50 100 LYS A C 1
ATOM 811 O O . LYS A 1 100 ? -12.375 2.533 -2.573 1.00 92.50 100 LYS A O 1
ATOM 816 N N . GLY A 1 101 ? -12.460 0.381 -3.180 1.00 95.31 101 GLY A N 1
ATOM 817 C CA . GLY A 1 101 ? -11.040 0.280 -3.454 1.00 95.31 101 GLY A CA 1
ATOM 818 C C . GLY A 1 101 ? -10.160 0.169 -2.210 1.00 95.31 101 GLY A C 1
ATOM 819 O O . GLY A 1 101 ? -10.625 0.058 -1.072 1.00 95.31 101 GLY A O 1
ATOM 820 N N . VAL A 1 102 ? -8.854 0.205 -2.457 1.00 97.12 102 VAL A N 1
ATOM 821 C CA . VAL A 1 102 ? -7.797 0.178 -1.439 1.00 97.12 102 VAL A CA 1
ATOM 822 C C . VAL A 1 102 ? -6.994 1.469 -1.484 1.00 97.12 102 VAL A C 1
ATOM 824 O O . VAL A 1 102 ? -6.888 2.126 -2.522 1.00 97.12 102 VAL A O 1
ATOM 827 N N . CYS A 1 103 ? -6.419 1.838 -0.344 1.00 97.12 103 CYS A N 1
ATOM 828 C CA . CYS A 1 103 ? -5.546 2.993 -0.235 1.00 97.12 103 CYS A CA 1
ATOM 829 C C . CYS A 1 103 ? -4.121 2.588 -0.613 1.00 97.12 103 CYS A C 1
ATOM 831 O O . CYS A 1 103 ? -3.539 1.727 0.042 1.00 97.12 103 CYS A O 1
ATOM 833 N N . ILE A 1 104 ? -3.543 3.230 -1.621 1.00 97.06 104 ILE A N 1
ATOM 834 C CA . ILE A 1 104 ? -2.108 3.154 -1.902 1.00 97.06 104 ILE A CA 1
ATOM 835 C C . ILE A 1 104 ? -1.386 4.254 -1.129 1.00 97.06 104 ILE A C 1
ATOM 837 O O . ILE A 1 104 ? -1.891 5.374 -1.011 1.00 97.06 104 ILE A O 1
ATOM 841 N N . VAL A 1 105 ? -0.227 3.921 -0.572 1.00 96.94 105 VAL A N 1
ATOM 842 C CA . VAL A 1 105 ? 0.624 4.832 0.193 1.00 96.94 105 VAL A CA 1
ATOM 843 C C . VAL A 1 105 ? 2.006 4.858 -0.445 1.00 96.94 105 VAL A C 1
ATOM 845 O O . VAL A 1 105 ? 2.570 3.803 -0.732 1.00 96.94 105 VAL A O 1
ATOM 848 N N . THR A 1 106 ? 2.532 6.065 -0.639 1.00 94.56 106 THR A N 1
ATOM 849 C CA . THR A 1 106 ? 3.951 6.319 -0.906 1.00 94.56 106 THR A CA 1
ATOM 850 C C . THR A 1 106 ? 4.564 7.003 0.312 1.00 94.56 106 THR A C 1
ATOM 852 O O . THR A 1 106 ? 3.900 7.821 0.958 1.00 94.56 106 THR A O 1
ATOM 855 N N . LEU A 1 107 ? 5.816 6.690 0.645 1.00 92.88 107 LEU A N 1
ATOM 856 C CA . LEU A 1 107 ? 6.568 7.373 1.706 1.00 92.88 107 LEU A CA 1
ATOM 857 C C . LEU A 1 107 ? 7.418 8.537 1.189 1.00 92.88 107 LEU A C 1
ATOM 859 O O . LEU A 1 107 ? 8.125 9.178 1.968 1.00 92.88 107 LEU A O 1
ATOM 863 N N . GLY A 1 108 ? 7.243 8.865 -0.088 1.00 79.50 108 GLY A N 1
ATOM 864 C CA . GLY A 1 108 ? 7.787 10.043 -0.739 1.00 79.50 108 GLY A CA 1
ATOM 865 C C . GLY A 1 108 ? 8.786 9.703 -1.834 1.00 79.50 108 GLY A C 1
ATOM 866 O O . GLY A 1 108 ? 9.375 8.624 -1.872 1.00 79.50 108 GLY A O 1
ATOM 867 N N . ASP A 1 109 ? 8.941 10.654 -2.746 1.00 66.25 109 ASP A N 1
ATOM 868 C CA . ASP A 1 109 ? 10.060 10.730 -3.681 1.00 66.25 109 ASP A CA 1
ATOM 869 C C . ASP A 1 109 ? 11.272 11.397 -2.994 1.00 66.25 109 ASP A C 1
ATOM 871 O O . ASP A 1 109 ? 11.382 11.393 -1.764 1.00 66.25 109 ASP A O 1
ATOM 875 N N . ASP A 1 110 ? 12.187 11.981 -3.769 1.00 52.00 110 ASP A N 1
ATOM 876 C CA . ASP A 1 110 ? 13.409 12.644 -3.298 1.00 52.00 110 ASP A CA 1
ATOM 877 C C . ASP A 1 110 ? 13.174 13.717 -2.202 1.00 52.00 110 ASP A C 1
ATOM 879 O O . ASP A 1 110 ? 14.105 14.049 -1.460 1.00 52.00 110 ASP A O 1
ATOM 883 N N . GLU A 1 111 ? 11.945 14.237 -2.042 1.00 59.72 111 GLU A N 1
ATOM 884 C CA . GLU A 1 111 ? 11.568 15.182 -0.976 1.00 59.72 111 GLU A CA 1
ATOM 885 C C . GLU A 1 111 ? 11.079 14.521 0.331 1.00 59.72 111 GLU A C 1
ATOM 887 O O . GLU A 1 111 ? 10.830 15.229 1.313 1.00 59.72 111 GLU A O 1
ATOM 892 N N . GLY A 1 112 ? 10.919 13.192 0.365 1.00 66.88 112 GLY A N 1
ATOM 893 C CA . GLY A 1 112 ? 10.573 12.387 1.549 1.00 66.88 112 GLY A CA 1
ATOM 894 C C . GLY A 1 112 ? 9.208 12.688 2.182 1.00 66.88 112 GLY A C 1
ATOM 895 O O . GLY A 1 112 ? 9.012 12.470 3.385 1.00 66.88 112 GLY A O 1
ATOM 896 N N . LYS A 1 113 ? 8.269 13.233 1.398 1.00 87.62 113 LYS A N 1
ATOM 897 C CA . LYS A 1 113 ? 6.905 13.533 1.854 1.00 87.62 113 LYS A CA 1
ATOM 898 C C . LYS A 1 113 ? 5.963 12.378 1.522 1.00 87.62 113 LYS A C 1
ATOM 900 O O . LYS A 1 113 ? 5.739 12.113 0.343 1.00 87.62 113 LYS A O 1
ATOM 905 N N . PRO A 1 114 ? 5.363 11.727 2.527 1.00 93.94 114 PRO A N 1
ATOM 906 C CA . PRO A 1 114 ? 4.412 10.663 2.274 1.00 93.94 114 PRO A CA 1
ATOM 907 C C . PRO A 1 114 ? 3.116 11.222 1.683 1.00 93.94 114 PRO A C 1
ATOM 909 O O . PRO A 1 114 ? 2.636 12.292 2.069 1.00 93.94 114 PRO A O 1
ATOM 912 N N . ASP A 1 115 ? 2.501 10.449 0.800 1.00 94.62 115 ASP A N 1
ATOM 913 C CA . ASP A 1 115 ? 1.203 10.757 0.210 1.00 94.62 115 ASP A CA 1
ATOM 914 C C . ASP A 1 115 ? 0.385 9.473 0.042 1.00 94.62 115 ASP A C 1
ATOM 916 O O . ASP A 1 115 ? 0.881 8.353 0.197 1.00 94.62 115 ASP A O 1
ATOM 920 N N . LYS A 1 116 ? -0.910 9.627 -0.217 1.00 95.25 116 LYS A N 1
ATOM 921 C CA . LYS A 1 116 ? -1.818 8.507 -0.435 1.00 95.25 116 LYS A CA 1
ATOM 922 C C . LYS A 1 116 ? -2.999 8.897 -1.309 1.00 95.25 116 LYS A C 1
ATOM 924 O O . LYS A 1 116 ? -3.431 10.052 -1.323 1.00 95.25 116 LYS A O 1
ATOM 929 N N . PHE A 1 117 ? -3.589 7.902 -1.951 1.00 95.19 117 PHE A N 1
ATOM 930 C CA . PHE A 1 117 ? -4.908 8.012 -2.567 1.00 95.19 117 PHE A CA 1
ATOM 931 C C . PHE A 1 117 ? -5.602 6.650 -2.579 1.00 95.19 117 PHE A C 1
ATOM 933 O O . PHE A 1 117 ? -5.007 5.630 -2.243 1.00 95.19 117 PHE A O 1
ATOM 940 N N . THR A 1 118 ? -6.895 6.645 -2.891 1.00 95.31 118 THR A N 1
ATOM 941 C CA . THR A 1 118 ? -7.695 5.418 -2.999 1.00 95.31 118 THR A CA 1
ATOM 942 C C . THR A 1 118 ? -7.901 5.076 -4.461 1.00 95.31 118 THR A C 1
ATOM 944 O O . THR A 1 118 ? -8.099 5.974 -5.274 1.00 95.31 118 THR A O 1
ATOM 947 N N . MET A 1 119 ? -7.851 3.789 -4.789 1.00 94.75 119 MET A N 1
ATOM 948 C CA . MET A 1 119 ? -8.020 3.313 -6.156 1.00 94.75 119 MET A CA 1
ATOM 949 C C . MET A 1 119 ? -8.720 1.958 -6.203 1.00 94.75 119 MET A C 1
ATOM 951 O O . MET A 1 119 ? -8.754 1.219 -5.218 1.00 94.75 119 MET A O 1
ATOM 955 N N . ARG A 1 120 ? -9.206 1.585 -7.390 1.00 95.44 120 ARG A N 1
ATOM 956 C CA . ARG A 1 120 ? -9.808 0.272 -7.636 1.00 95.44 120 ARG A CA 1
ATOM 957 C C . ARG A 1 120 ? -8.822 -0.852 -7.312 1.00 95.44 120 ARG A C 1
ATOM 959 O O . ARG A 1 120 ? -7.732 -0.913 -7.876 1.00 95.44 120 ARG A O 1
ATOM 966 N N . THR A 1 121 ? -9.262 -1.798 -6.486 1.00 96.38 121 THR A N 1
ATOM 967 C CA . THR A 1 121 ? -8.434 -2.908 -5.995 1.00 96.38 121 THR A CA 1
ATOM 968 C C . THR A 1 121 ? -7.851 -3.771 -7.109 1.00 96.38 121 THR A C 1
ATOM 970 O O . THR A 1 121 ? -6.702 -4.167 -7.019 1.00 96.38 121 THR A O 1
ATOM 973 N N . ALA A 1 122 ? -8.593 -4.014 -8.195 1.00 95.88 122 ALA A N 1
ATOM 974 C CA . ALA A 1 122 ? -8.095 -4.808 -9.326 1.00 95.88 122 ALA A CA 1
ATOM 975 C C . ALA A 1 122 ? -6.824 -4.225 -9.973 1.00 95.88 122 ALA A C 1
ATOM 977 O O . ALA A 1 122 ? -5.953 -4.965 -10.416 1.00 95.88 122 ALA A O 1
ATOM 978 N N . ASN A 1 123 ? -6.698 -2.895 -9.984 1.00 94.94 123 ASN A N 1
ATOM 979 C CA . ASN A 1 123 ? -5.624 -2.195 -10.683 1.00 94.94 123 ASN A CA 1
ATOM 980 C C . ASN A 1 123 ? -4.391 -1.973 -9.791 1.00 94.94 123 ASN A C 1
ATOM 982 O O . ASN A 1 123 ? -3.356 -1.520 -10.282 1.00 94.94 123 ASN A O 1
ATOM 986 N N . SER A 1 124 ? -4.494 -2.234 -8.483 1.00 96.19 124 SER A N 1
ATOM 987 C CA . SER A 1 124 ? -3.511 -1.755 -7.510 1.00 96.19 124 SER A CA 1
ATOM 988 C C . SER A 1 124 ? -2.142 -2.413 -7.670 1.00 96.19 124 SER A C 1
ATOM 990 O O . SER A 1 124 ? -1.132 -1.717 -7.614 1.00 96.19 124 SER A O 1
ATOM 992 N N . GLY A 1 125 ? -2.086 -3.729 -7.905 1.00 96.62 125 GLY A N 1
ATOM 993 C CA . GLY A 1 125 ? -0.818 -4.432 -8.113 1.00 96.62 125 GLY A CA 1
ATOM 994 C C . GLY A 1 125 ? -0.087 -3.944 -9.362 1.00 96.62 125 GLY A C 1
ATOM 995 O O . GLY A 1 125 ? 1.103 -3.644 -9.303 1.00 96.62 125 GLY A O 1
ATOM 996 N N . LEU A 1 126 ? -0.809 -3.787 -10.476 1.00 95.69 126 LEU A N 1
ATOM 997 C CA . LEU A 1 126 ? -0.220 -3.335 -11.735 1.00 95.69 126 LEU A CA 1
ATOM 998 C C . LEU A 1 126 ? 0.306 -1.899 -11.622 1.00 95.69 126 LEU A C 1
ATOM 1000 O O . LEU A 1 126 ? 1.380 -1.594 -12.144 1.00 95.69 126 LEU A O 1
ATOM 1004 N N . LEU A 1 127 ? -0.419 -1.025 -10.916 1.00 95.56 127 LEU A N 1
ATOM 1005 C CA . LEU A 1 127 ? 0.042 0.338 -10.679 1.00 95.56 127 LEU A CA 1
ATOM 1006 C C . LEU A 1 127 ? 1.346 0.366 -9.874 1.00 95.56 127 LEU A C 1
ATOM 1008 O O . LEU A 1 127 ? 2.269 1.079 -10.258 1.00 95.56 127 LEU A O 1
ATOM 1012 N N . LEU A 1 128 ? 1.443 -0.417 -8.796 1.00 95.50 128 LEU A N 1
ATOM 1013 C CA . LEU A 1 128 ? 2.655 -0.495 -7.974 1.00 95.50 128 LEU A CA 1
ATOM 1014 C C . LEU A 1 128 ? 3.873 -0.930 -8.793 1.00 95.50 128 LEU A C 1
ATOM 1016 O O . LEU A 1 128 ? 4.933 -0.315 -8.692 1.00 95.50 128 LEU A O 1
ATOM 1020 N N . VAL A 1 129 ? 3.704 -1.934 -9.658 1.00 94.56 129 VAL A N 1
ATOM 1021 C CA . VAL A 1 129 ? 4.762 -2.378 -10.576 1.00 94.56 129 VAL A CA 1
ATOM 1022 C C . VAL A 1 129 ? 5.175 -1.248 -11.513 1.00 94.56 129 VAL A C 1
ATOM 1024 O O . VAL A 1 129 ? 6.367 -0.984 -11.652 1.00 94.56 129 VAL A O 1
ATOM 1027 N N . ASN A 1 130 ? 4.210 -0.555 -12.128 1.00 94.38 130 ASN A N 1
ATOM 1028 C CA . ASN A 1 130 ? 4.498 0.558 -13.033 1.00 94.38 130 ASN A CA 1
ATOM 1029 C C . ASN A 1 130 ? 5.212 1.721 -12.331 1.00 94.38 130 ASN A C 1
ATOM 1031 O O . ASN A 1 130 ? 6.100 2.318 -12.936 1.00 94.38 130 ASN A O 1
ATOM 1035 N N . LEU A 1 131 ? 4.866 2.013 -11.074 1.00 93.25 131 LEU A N 1
ATOM 1036 C CA . LEU A 1 131 ? 5.557 3.013 -10.256 1.00 93.25 131 LEU A CA 1
ATOM 1037 C C . LEU A 1 131 ? 7.001 2.583 -9.951 1.00 93.25 131 LEU A C 1
ATOM 1039 O O . LEU A 1 131 ? 7.926 3.366 -10.145 1.00 93.25 131 LEU A O 1
ATOM 1043 N N . GLN A 1 132 ? 7.217 1.331 -9.534 1.00 90.94 132 GLN A N 1
ATOM 1044 C CA . GLN A 1 132 ? 8.544 0.827 -9.155 1.00 90.94 132 GLN A CA 1
ATOM 1045 C C . GLN A 1 132 ? 9.533 0.785 -10.334 1.00 90.94 132 GLN A C 1
ATOM 1047 O O . GLN A 1 132 ? 10.727 1.014 -10.143 1.00 90.94 132 GLN A O 1
ATOM 1052 N N . ILE A 1 133 ? 9.049 0.535 -11.558 1.00 90.75 133 ILE A N 1
ATOM 1053 C CA . ILE A 1 133 ? 9.875 0.536 -12.783 1.00 90.75 133 ILE A CA 1
ATOM 1054 C C . ILE A 1 133 ? 9.847 1.868 -13.546 1.00 90.75 133 ILE A C 1
ATOM 1056 O O . ILE A 1 133 ? 10.367 1.936 -14.659 1.00 90.75 133 ILE A O 1
ATOM 1060 N N . ALA A 1 134 ? 9.249 2.913 -12.963 1.00 90.62 134 ALA A N 1
ATOM 1061 C CA . ALA A 1 134 ? 9.136 4.251 -13.545 1.00 90.62 134 ALA A CA 1
ATOM 1062 C C . ALA A 1 134 ? 8.454 4.300 -14.934 1.00 90.62 134 ALA A C 1
ATOM 1064 O O . ALA A 1 134 ? 8.807 5.120 -15.781 1.00 90.62 134 ALA A O 1
ATOM 1065 N N . ASN A 1 135 ? 7.458 3.436 -15.170 1.00 93.06 135 ASN A N 1
ATOM 1066 C CA . ASN A 1 135 ? 6.566 3.522 -16.337 1.00 93.06 135 ASN A CA 1
ATOM 1067 C C . ASN A 1 135 ? 5.509 4.630 -16.192 1.00 93.06 135 ASN A C 1
ATOM 1069 O O . ASN A 1 135 ? 4.990 5.105 -17.196 1.00 93.06 135 ASN A O 1
ATOM 1073 N N . THR A 1 136 ? 5.167 4.984 -14.953 1.00 93.44 136 THR A N 1
ATOM 1074 C CA . THR A 1 136 ? 4.280 6.091 -14.567 1.00 93.44 136 THR A CA 1
ATOM 1075 C C . THR A 1 136 ? 4.891 6.761 -13.343 1.00 93.44 136 THR A C 1
ATOM 1077 O O . THR A 1 136 ? 5.582 6.097 -12.563 1.00 93.44 136 THR A O 1
ATOM 1080 N N . ASP A 1 137 ? 4.626 8.048 -13.143 1.00 91.88 137 ASP A N 1
ATOM 1081 C CA . ASP A 1 137 ? 4.963 8.730 -11.891 1.00 91.88 137 ASP A CA 1
ATOM 1082 C C . ASP A 1 137 ? 3.755 8.833 -10.943 1.00 91.88 137 ASP A C 1
ATOM 1084 O O . ASP A 1 137 ? 2.625 8.484 -11.294 1.00 91.88 137 ASP A O 1
ATOM 1088 N N . TRP A 1 138 ? 4.006 9.272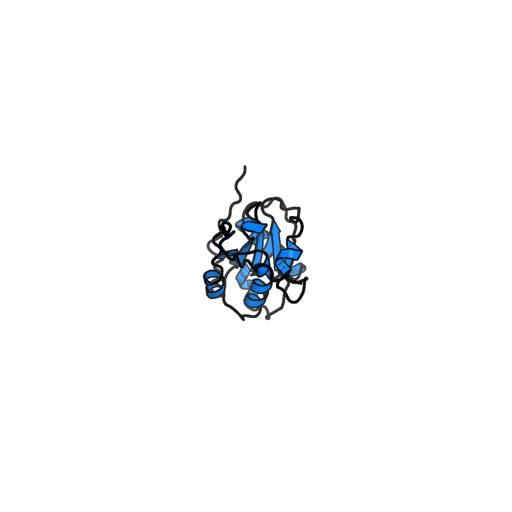 -9.705 1.00 92.12 138 TRP A N 1
ATOM 1089 C CA . TRP A 1 138 ? 2.982 9.363 -8.662 1.00 92.12 138 TRP A CA 1
ATOM 1090 C C . TRP A 1 138 ? 1.871 10.373 -8.985 1.00 92.12 138 TRP A C 1
ATOM 1092 O O . TRP A 1 138 ? 0.712 10.143 -8.631 1.00 92.12 138 TRP A O 1
ATOM 1102 N N . TYR A 1 139 ? 2.201 11.480 -9.653 1.00 90.38 139 TYR A N 1
ATOM 1103 C CA . TYR A 1 139 ? 1.230 12.516 -9.996 1.00 90.38 139 TYR A CA 1
ATOM 1104 C C . TYR A 1 139 ? 0.301 12.024 -11.105 1.00 90.38 139 TYR A C 1
ATOM 1106 O O . TYR A 1 139 ? -0.919 12.085 -10.941 1.00 90.38 139 TYR A O 1
ATOM 1114 N N . GLU A 1 140 ? 0.864 11.440 -12.166 1.00 90.69 140 GLU A N 1
ATOM 1115 C CA . GLU A 1 140 ? 0.105 10.801 -13.246 1.00 90.69 140 GLU A CA 1
ATOM 1116 C C . GLU A 1 140 ? -0.783 9.669 -12.709 1.00 90.69 140 GLU A C 1
ATOM 1118 O O . GLU A 1 140 ? -1.963 9.570 -13.053 1.00 90.69 140 GLU A O 1
ATOM 1123 N N . ALA A 1 141 ? -0.245 8.840 -11.810 1.00 91.81 141 ALA A N 1
ATOM 1124 C CA . ALA A 1 141 ? -1.000 7.772 -11.168 1.00 91.81 141 ALA A CA 1
ATOM 1125 C C . ALA A 1 141 ? -2.221 8.308 -10.410 1.00 91.81 141 ALA A C 1
ATOM 1127 O O . ALA A 1 141 ? -3.306 7.735 -10.507 1.00 91.81 141 ALA A O 1
ATOM 1128 N N . LYS A 1 142 ? -2.057 9.407 -9.667 1.00 89.31 142 LYS A N 1
ATOM 1129 C CA . LYS A 1 142 ? -3.121 10.010 -8.859 1.00 89.31 142 LYS A CA 1
ATOM 1130 C C . LYS A 1 142 ? -4.184 10.697 -9.718 1.00 89.31 142 LYS A C 1
ATOM 1132 O O . LYS A 1 142 ? -5.362 10.556 -9.405 1.00 89.31 142 LYS A O 1
ATOM 1137 N N . GLU A 1 143 ? -3.792 11.383 -10.793 1.00 85.62 143 GLU A N 1
ATOM 1138 C CA . GLU A 1 143 ? -4.725 11.998 -11.755 1.00 85.62 143 GLU A CA 1
ATOM 1139 C C . GLU A 1 143 ? -5.551 10.948 -12.508 1.00 85.62 143 GLU A C 1
ATOM 1141 O O . GLU A 1 143 ? -6.759 11.097 -12.656 1.00 85.62 143 GLU A O 1
ATOM 1146 N N . ASN A 1 144 ? -4.926 9.843 -12.923 1.00 79.38 144 ASN A N 1
ATOM 1147 C CA . ASN A 1 144 ? -5.613 8.761 -13.633 1.00 79.38 144 ASN A CA 1
ATOM 1148 C C . ASN A 1 144 ? -6.431 7.842 -12.711 1.00 79.38 144 ASN A C 1
ATOM 1150 O O . ASN A 1 144 ? -7.162 6.970 -13.187 1.00 79.38 144 ASN A O 1
ATOM 1154 N N . SER A 1 145 ? -6.316 8.016 -11.394 1.00 69.38 145 SER A N 1
ATOM 1155 C CA . SER A 1 145 ? -7.032 7.225 -10.393 1.00 69.38 145 SER A CA 1
ATOM 1156 C C . SER A 1 145 ? -8.382 7.833 -10.025 1.00 69.38 145 SER A C 1
ATOM 1158 O O . SER A 1 145 ? -8.779 7.700 -8.870 1.00 69.38 145 SER A O 1
ATOM 1160 N N . ASP A 1 146 ? -9.078 8.466 -10.982 1.00 57.34 146 ASP A N 1
ATOM 1161 C CA . ASP A 1 146 ? -10.451 8.984 -10.861 1.00 57.34 146 ASP A CA 1
ATOM 1162 C C . ASP A 1 146 ? -11.405 7.875 -10.394 1.00 57.34 146 ASP A C 1
ATOM 1164 O O . ASP A 1 146 ? -12.099 7.195 -11.149 1.00 57.34 146 ASP A O 1
ATOM 1168 N N . PHE A 1 147 ? -11.385 7.654 -9.089 1.00 61.25 147 PHE A N 1
ATOM 1169 C CA . PHE A 1 147 ? -12.142 6.653 -8.387 1.00 61.25 147 PHE A CA 1
ATOM 1170 C C . PHE A 1 147 ? -13.212 7.400 -7.606 1.00 61.25 147 PHE A C 1
ATOM 1172 O O . PHE A 1 147 ? -13.100 7.670 -6.408 1.00 61.25 147 PHE A O 1
ATOM 1179 N N . THR A 1 148 ? -14.261 7.793 -8.316 1.00 54.25 148 THR A N 1
ATOM 1180 C CA . THR A 1 148 ? -15.521 8.163 -7.686 1.00 54.25 148 THR A CA 1
ATOM 1181 C C . THR A 1 148 ? -16.183 6.852 -7.291 1.00 54.25 148 THR A C 1
ATOM 1183 O O . THR A 1 148 ? -16.583 6.093 -8.164 1.00 54.25 148 THR A O 1
ATOM 1186 N N . GLY A 1 149 ? -16.262 6.538 -5.996 1.00 50.50 149 GLY A N 1
ATOM 1187 C CA . GLY A 1 149 ? -16.848 5.293 -5.467 1.00 50.50 149 GLY A CA 1
ATOM 1188 C C . GLY A 1 149 ? -18.345 5.073 -5.756 1.00 50.50 149 GLY A C 1
ATOM 1189 O O . GLY A 1 149 ? -18.969 4.274 -5.064 1.00 50.50 149 GLY A O 1
ATOM 1190 N N . ASP A 1 150 ? -18.884 5.759 -6.763 1.00 45.31 150 ASP A N 1
ATOM 1191 C CA . ASP A 1 150 ? -20.228 5.671 -7.316 1.00 45.31 150 ASP A CA 1
ATOM 1192 C C . ASP A 1 150 ? -20.123 5.304 -8.808 1.00 45.31 150 ASP A C 1
ATOM 1194 O O . ASP A 1 150 ? -20.313 6.141 -9.687 1.00 45.31 150 ASP A O 1
ATOM 1198 N N . ASP A 1 151 ? -19.857 4.033 -9.110 1.00 47.75 151 ASP A N 1
ATOM 1199 C CA . ASP A 1 151 ? -20.434 3.438 -10.321 1.00 47.75 151 ASP A CA 1
ATOM 1200 C C . ASP A 1 151 ? -21.858 2.997 -9.944 1.00 47.75 151 ASP A C 1
ATOM 1202 O O . ASP A 1 151 ? -22.153 1.815 -9.743 1.00 47.75 151 ASP A O 1
ATOM 1206 N N . ASP A 1 152 ? -22.734 3.991 -9.761 1.00 43.81 152 ASP A N 1
ATOM 1207 C CA . ASP A 1 152 ? -24.175 3.778 -9.752 1.00 43.81 152 ASP A CA 1
ATOM 1208 C C . ASP A 1 152 ? -24.556 3.089 -11.067 1.00 43.81 152 ASP A C 1
ATOM 1210 O O . ASP A 1 152 ? -24.100 3.456 -12.153 1.00 43.81 152 ASP A O 1
ATOM 1214 N N . MET A 1 153 ? -25.389 2.060 -10.939 1.00 46.06 153 MET A N 1
ATOM 1215 C CA . MET A 1 153 ? -25.901 1.225 -12.017 1.00 46.06 153 MET A CA 1
ATOM 1216 C C . MET A 1 153 ? -26.196 2.020 -13.301 1.00 46.06 153 MET A C 1
ATOM 1218 O O . MET A 1 153 ? -27.213 2.706 -13.394 1.00 46.06 153 MET A O 1
ATOM 1222 N N . GLN A 1 154 ? -25.390 1.839 -14.348 1.00 40.88 154 GLN A N 1
ATOM 1223 C CA . GLN A 1 154 ? -25.918 1.948 -15.705 1.00 40.88 154 GLN A CA 1
ATOM 1224 C C . GLN A 1 154 ? -26.518 0.598 -16.074 1.00 40.88 154 GLN A C 1
ATOM 1226 O O . GLN A 1 154 ? -25.890 -0.218 -16.745 1.00 40.88 154 GLN A O 1
ATOM 1231 N N . ASP A 1 155 ? -27.744 0.368 -15.608 1.00 45.75 155 ASP A N 1
ATOM 1232 C CA . ASP A 1 155 ? -28.611 -0.610 -16.240 1.00 45.75 155 ASP A CA 1
ATOM 1233 C C . ASP A 1 155 ? -29.679 0.116 -17.073 1.00 45.75 155 ASP A C 1
ATOM 1235 O O . ASP A 1 155 ? -30.425 0.955 -16.572 1.00 45.75 155 ASP A O 1
ATOM 1239 N N . SER A 1 156 ? -29.738 -0.293 -18.343 1.00 45.22 156 SER A N 1
ATOM 1240 C CA . SER A 1 156 ? -30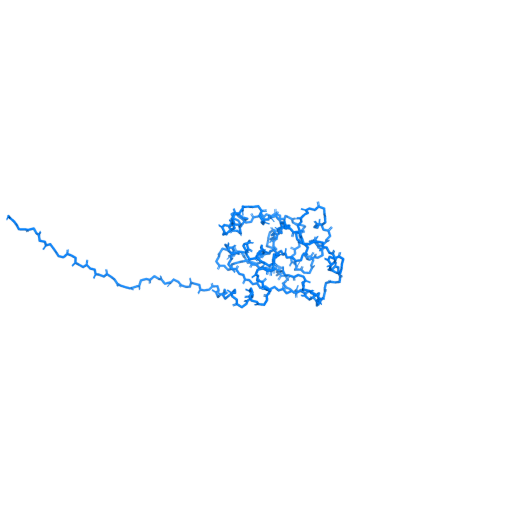.864 -0.198 -19.282 1.00 45.22 156 SER A CA 1
ATOM 1241 C C . SER A 1 156 ? -31.209 1.137 -19.968 1.00 45.22 156 SER A C 1
ATOM 1243 O O . SER A 1 156 ? -31.834 2.018 -19.396 1.00 45.22 156 SER A O 1
ATOM 1245 N N . GLU A 1 157 ? -30.952 1.188 -21.284 1.00 40.16 157 GLU A N 1
ATOM 1246 C CA . GLU A 1 157 ? -31.928 1.363 -22.389 1.00 40.16 157 GLU A CA 1
ATOM 1247 C C . GLU A 1 157 ? -31.140 1.368 -23.724 1.00 40.16 157 GLU A C 1
ATOM 1249 O O . GLU A 1 157 ? -30.048 1.907 -23.796 1.00 40.16 157 GLU A O 1
ATOM 1254 N N . SER A 1 158 ? -31.551 0.838 -24.874 1.00 42.81 158 SER A N 1
ATOM 1255 C CA . SER A 1 158 ? -32.752 0.159 -25.343 1.00 42.81 158 SER A CA 1
ATOM 1256 C C . SER A 1 158 ? -32.395 -0.450 -26.714 1.00 42.81 158 SER A C 1
ATOM 1258 O O . SER A 1 158 ? -31.707 0.163 -27.529 1.00 42.81 158 SER A O 1
ATOM 1260 N N . GLY A 1 159 ? -32.835 -1.677 -26.985 1.00 34.12 159 GLY A N 1
ATOM 1261 C CA . GLY A 1 159 ? -32.495 -2.383 -28.223 1.00 34.12 159 GLY A CA 1
ATOM 1262 C C . GLY A 1 159 ? -33.546 -3.407 -28.612 1.00 34.12 159 GLY A C 1
ATOM 1263 O O . GLY A 1 159 ? -33.239 -4.571 -28.849 1.00 34.12 159 GLY A O 1
ATOM 1264 N N . ILE A 1 160 ? -34.810 -2.982 -28.654 1.00 47.31 160 ILE A N 1
ATOM 1265 C CA . ILE A 1 160 ? -35.884 -3.757 -29.273 1.00 47.31 160 ILE A CA 1
ATOM 1266 C C . ILE A 1 160 ? -35.521 -3.953 -30.750 1.00 47.31 160 ILE A C 1
ATOM 1268 O O . ILE A 1 160 ? -35.661 -3.034 -31.552 1.00 47.31 160 ILE A O 1
ATOM 1272 N N . SER A 1 161 ? -35.128 -5.165 -31.139 1.00 42.47 161 SER A N 1
ATOM 1273 C CA . SER A 1 161 ? -35.240 -5.606 -32.531 1.00 42.47 161 SER A CA 1
ATOM 1274 C C . SER A 1 161 ? -36.209 -6.776 -32.599 1.00 42.47 161 SER A C 1
ATOM 1276 O O . SER A 1 161 ? -35.858 -7.946 -32.450 1.00 42.47 161 SER A O 1
ATOM 1278 N N . ARG A 1 162 ? -37.484 -6.429 -32.795 1.00 38.84 162 ARG A N 1
ATOM 1279 C CA . ARG A 1 162 ? -38.522 -7.363 -33.229 1.00 38.84 162 ARG A CA 1
ATOM 1280 C C . ARG A 1 162 ? -38.133 -7.882 -34.616 1.00 38.84 162 ARG A C 1
ATOM 1282 O O . ARG A 1 162 ? -38.406 -7.219 -35.612 1.00 38.84 162 ARG A O 1
ATOM 1289 N N . ARG A 1 163 ? -37.557 -9.081 -34.709 1.00 40.12 163 ARG A N 1
ATOM 1290 C CA . ARG A 1 163 ? -37.661 -9.869 -35.946 1.00 40.12 163 ARG A CA 1
ATOM 1291 C C . ARG A 1 163 ? -39.032 -10.528 -35.962 1.00 40.12 163 ARG A C 1
ATOM 1293 O O . ARG A 1 163 ? -39.257 -11.563 -35.342 1.00 40.12 163 ARG A O 1
ATOM 1300 N N . SER A 1 164 ? -39.960 -9.864 -36.641 1.00 42.62 164 SER A N 1
ATOM 1301 C CA . SER A 1 164 ? -41.237 -10.432 -37.045 1.00 42.62 164 SER A CA 1
ATOM 1302 C C . SER A 1 164 ? -41.023 -11.648 -37.946 1.00 42.62 164 SER A C 1
ATOM 1304 O O . SER A 1 164 ? -40.141 -11.665 -38.804 1.00 42.62 164 SER A O 1
ATOM 1306 N N . GLN A 1 165 ? -41.873 -12.640 -37.714 1.00 43.44 165 GLN A N 1
ATOM 1307 C CA . GLN A 1 165 ? -42.021 -13.896 -38.431 1.00 43.44 165 GLN A CA 1
ATOM 1308 C C . GLN A 1 165 ? -42.055 -13.718 -39.955 1.00 43.44 165 GLN A C 1
ATOM 1310 O O . GLN A 1 165 ? -42.766 -12.857 -40.467 1.00 43.44 165 GLN A O 1
ATOM 1315 N N . ILE A 1 166 ? -41.398 -14.632 -40.670 1.00 41.81 166 ILE A N 1
ATOM 1316 C CA . ILE A 1 166 ? -41.895 -15.125 -41.956 1.00 41.81 166 ILE A CA 1
ATOM 1317 C C . ILE A 1 166 ? -41.845 -16.648 -41.876 1.00 41.81 166 ILE A C 1
ATOM 1319 O O . ILE A 1 166 ? -40.810 -17.272 -42.081 1.00 41.81 166 ILE A O 1
ATOM 1323 N N . SER A 1 167 ? -42.984 -17.232 -41.527 1.00 41.22 167 SER A N 1
ATOM 1324 C CA . SER A 1 167 ? -43.322 -18.616 -41.829 1.00 41.22 167 SER A CA 1
ATOM 1325 C C . SER A 1 167 ? -44.594 -18.552 -42.662 1.00 41.22 167 SER A C 1
ATOM 1327 O O . SER A 1 167 ? -45.649 -18.236 -42.120 1.00 41.22 167 SER A O 1
ATOM 1329 N N . ASN A 1 168 ? -44.483 -18.801 -43.963 1.00 42.94 168 ASN A N 1
ATOM 1330 C CA . ASN A 1 168 ? -45.620 -19.100 -44.822 1.00 42.94 168 ASN A CA 1
ATOM 1331 C C . ASN A 1 168 ? -45.237 -20.299 -45.693 1.00 42.94 168 ASN A C 1
ATOM 1333 O O . ASN A 1 168 ? -44.202 -20.251 -46.350 1.00 42.94 168 ASN A O 1
ATOM 1337 N N . PHE A 1 169 ? -46.079 -21.328 -45.566 1.00 46.00 169 PHE A N 1
ATOM 1338 C CA . PHE A 1 169 ? -46.411 -22.445 -46.459 1.00 46.00 169 PHE A CA 1
ATOM 1339 C C . PHE A 1 169 ? -45.466 -22.791 -47.614 1.00 46.00 169 PHE A C 1
ATOM 1341 O O . PHE A 1 169 ? -45.303 -21.955 -48.528 1.00 46.00 169 PHE A O 1
#

Foldseek 3Di:
DPAQAADDDQFDPLCVVCQPPPQDLFAAEEAELPALADDDPCLLVLLCVPPPDSGRYDYHRDPNHRYPHVVLVVLSVPCVPPRHDNFWYWYHRDPVCQLFNIKIWGCDDPVRGIDIDGAHSNCNSVVVSCCSVVVDHPVRVRVVRPRPSDPPDPDDDDDDDDPDDDDDD

Radius of gyration: 20.4 Å; chains: 1; bounding box: 67×38×64 Å

pLDDT: mean 84.18, std 18.24, range [34.12, 98.5]

Organism: Aureobasidium melanogenum (NCBI:txid46634)